Protein AF-A0A2V6DNL3-F1 (afdb_monomer_lite)

Radius of gyration: 27.29 Å; chains: 1; bounding box: 36×62×80 Å

Structure (mmCIF, N/CA/C/O backbone):
data_AF-A0A2V6DNL3-F1
#
_entry.id   AF-A0A2V6DNL3-F1
#
loop_
_atom_site.group_PDB
_atom_site.id
_atom_site.type_symbol
_atom_site.label_atom_id
_atom_site.label_alt_id
_atom_site.label_comp_id
_atom_site.label_asym_id
_atom_site.label_entity_id
_atom_site.label_seq_id
_atom_site.pdbx_PDB_ins_code
_atom_site.Cartn_x
_atom_site.Cartn_y
_atom_site.Cartn_z
_atom_site.occupancy
_atom_site.B_iso_or_equiv
_atom_site.auth_seq_id
_atom_site.auth_comp_id
_atom_site.auth_asym_id
_atom_site.auth_atom_id
_atom_site.pdbx_PDB_model_num
ATOM 1 N N . MET A 1 1 ? -21.309 50.371 68.462 1.00 42.44 1 MET A N 1
ATOM 2 C CA . MET A 1 1 ? -20.226 49.783 67.641 1.00 42.44 1 MET A CA 1
ATOM 3 C C . MET A 1 1 ? -20.548 48.325 67.343 1.00 42.44 1 MET A C 1
ATOM 5 O O . MET A 1 1 ? -20.445 47.499 68.237 1.00 42.44 1 MET A O 1
ATOM 9 N N . LYS A 1 2 ? -21.004 48.011 66.128 1.00 37.53 2 LYS A N 1
ATOM 10 C CA . LYS A 1 2 ? -21.106 46.634 65.614 1.00 37.53 2 LYS A CA 1
ATOM 11 C C . LYS A 1 2 ? -20.697 46.680 64.144 1.00 37.53 2 LYS A C 1
ATOM 13 O O . LYS A 1 2 ? -21.517 46.984 63.284 1.00 37.53 2 LYS A O 1
ATOM 18 N N . THR A 1 3 ? -19.412 46.482 63.882 1.00 42.31 3 THR A N 1
ATOM 19 C CA . THR A 1 3 ? -18.854 46.473 62.527 1.00 42.31 3 THR A CA 1
ATOM 20 C C . THR A 1 3 ? -19.166 45.119 61.896 1.00 42.31 3 THR A C 1
ATOM 22 O O . THR A 1 3 ? -18.741 44.088 62.408 1.00 42.31 3 THR A O 1
ATOM 25 N N . LYS A 1 4 ? -19.959 45.110 60.821 1.00 50.66 4 LYS A N 1
ATOM 26 C CA . LYS A 1 4 ? -20.238 43.914 60.018 1.00 50.66 4 LYS A CA 1
ATOM 27 C C . LYS A 1 4 ? -19.189 43.831 58.910 1.00 50.66 4 LYS A C 1
ATOM 29 O O . LYS A 1 4 ? -19.156 44.707 58.053 1.00 50.66 4 LYS A O 1
ATOM 34 N N . PH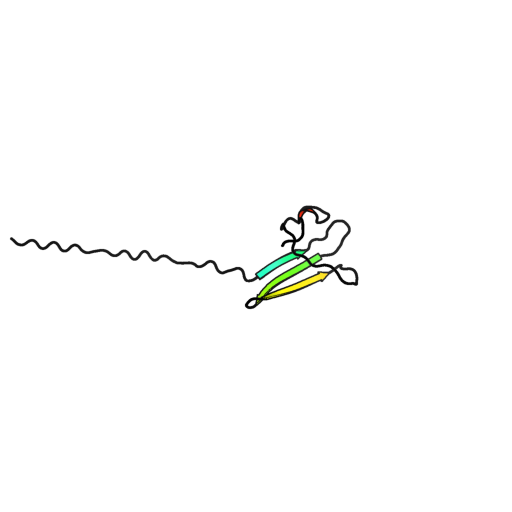E A 1 5 ? -18.352 42.798 58.928 1.00 46.22 5 PHE A N 1
ATOM 35 C CA . PHE A 1 5 ? -17.492 42.450 57.798 1.00 46.22 5 PHE A CA 1
ATOM 36 C C . PHE A 1 5 ? -18.256 41.474 56.897 1.00 46.22 5 PHE A C 1
ATOM 38 O O . PHE A 1 5 ? -18.519 40.341 57.292 1.00 46.22 5 PHE A O 1
ATOM 45 N N . PHE A 1 6 ? -18.641 41.926 55.705 1.00 51.09 6 PHE A N 1
ATOM 46 C CA . PHE A 1 6 ? -19.074 41.048 54.620 1.00 51.09 6 PHE A CA 1
ATOM 47 C C . PHE A 1 6 ? -17.843 40.701 53.785 1.00 51.09 6 PHE A C 1
ATOM 49 O O . PHE A 1 6 ? -17.279 41.567 53.120 1.00 51.09 6 PHE A O 1
ATOM 56 N N . LEU A 1 7 ? -17.416 39.441 53.844 1.00 54.97 7 LEU A N 1
ATOM 57 C CA . LEU A 1 7 ? -16.379 38.905 52.972 1.00 54.97 7 LEU A CA 1
ATOM 58 C C . LEU A 1 7 ? -17.071 38.360 51.714 1.00 54.97 7 LEU A C 1
ATOM 60 O O . LEU A 1 7 ? -17.689 37.298 51.744 1.00 54.97 7 LEU A O 1
ATOM 64 N N . GLY A 1 8 ? -17.045 39.139 50.632 1.00 48.28 8 GLY A N 1
ATOM 65 C CA . GLY A 1 8 ? -17.541 38.717 49.325 1.00 48.28 8 GLY A CA 1
ATOM 66 C C . GLY A 1 8 ? -16.577 37.712 48.701 1.00 48.28 8 GLY A C 1
ATOM 67 O O . GLY A 1 8 ? -15.451 38.067 48.361 1.00 48.28 8 GLY A O 1
ATOM 68 N N . ALA A 1 9 ? -17.008 36.460 48.559 1.00 58.25 9 ALA A N 1
ATOM 69 C CA . ALA A 1 9 ? -16.277 35.453 47.804 1.00 58.25 9 ALA A CA 1
ATOM 70 C C . ALA A 1 9 ? -16.469 35.720 46.303 1.00 58.25 9 ALA A C 1
ATOM 72 O O . ALA A 1 9 ? -17.531 35.462 45.740 1.00 58.25 9 ALA A O 1
ATOM 73 N N . LEU A 1 10 ? -15.441 36.274 45.661 1.00 54.41 10 LEU A N 1
ATOM 74 C CA . LEU A 1 10 ? -15.375 36.428 44.213 1.00 54.41 10 LEU A CA 1
ATOM 75 C C . LEU A 1 10 ? -15.009 35.068 43.599 1.00 54.41 10 LEU A C 1
ATOM 77 O O . LEU A 1 10 ? -13.836 34.723 43.474 1.00 54.41 10 LEU A O 1
ATOM 81 N N . THR A 1 11 ? -16.014 34.267 43.250 1.00 61.28 11 THR A N 1
ATOM 82 C CA . THR A 1 11 ? -15.826 33.042 42.463 1.00 61.28 11 THR A CA 1
ATOM 83 C C . THR A 1 11 ? -15.464 33.419 41.030 1.00 61.28 11 THR A C 1
ATOM 85 O O . THR A 1 11 ? -16.330 33.721 40.211 1.00 61.28 11 THR A O 1
ATOM 88 N N . PHE A 1 12 ? -14.167 33.422 40.736 1.00 55.31 12 PHE A N 1
ATOM 89 C CA . PHE A 1 12 ? -13.641 33.501 39.380 1.00 55.31 12 PHE A CA 1
ATOM 90 C C . PHE A 1 12 ? -13.885 32.146 38.698 1.00 55.31 12 PHE A C 1
ATOM 92 O O . PHE A 1 12 ? -13.163 31.180 38.943 1.00 55.31 12 PHE A O 1
ATOM 99 N N . PHE A 1 13 ? -14.944 32.045 37.888 1.00 60.41 13 PHE A N 1
ATOM 100 C CA . PHE A 1 13 ? -15.147 30.901 36.999 1.00 60.41 13 PHE A CA 1
ATOM 101 C C . PHE A 1 13 ? -14.072 30.952 35.912 1.00 60.41 13 PHE A C 1
ATOM 103 O O . PHE A 1 13 ? -14.218 31.626 34.893 1.00 60.41 13 PHE A O 1
ATOM 110 N N . LEU A 1 14 ? -12.962 30.256 36.156 1.00 61.16 14 LEU A N 1
ATOM 111 C CA . LEU A 1 14 ? -11.960 29.970 35.144 1.00 61.16 14 LEU A CA 1
ATOM 112 C C . 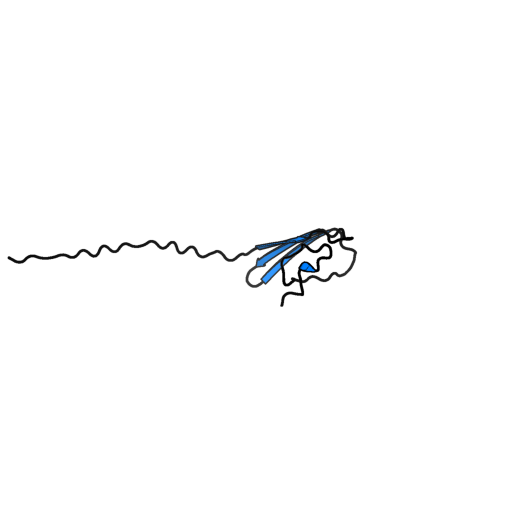LEU A 1 14 ? -12.621 29.033 34.122 1.00 61.16 14 LEU A C 1
ATOM 114 O O . LEU A 1 14 ? -12.764 27.836 34.361 1.00 61.16 14 LEU A O 1
ATOM 118 N N . GLY A 1 15 ? -13.111 29.605 33.021 1.00 64.12 15 GLY A N 1
ATOM 119 C CA . GLY A 1 15 ? -13.662 28.870 31.888 1.00 64.12 15 GLY A CA 1
ATOM 120 C C . GLY A 1 15 ? -12.572 28.028 31.236 1.00 64.12 15 GLY A C 1
ATOM 121 O O . GLY A 1 15 ? -11.898 28.480 30.314 1.00 64.12 15 GLY A O 1
ATOM 122 N N . ILE A 1 16 ? -12.380 26.811 31.740 1.00 66.00 16 ILE A N 1
ATOM 123 C CA . ILE A 1 16 ? -11.532 25.803 31.114 1.00 66.00 16 ILE A CA 1
ATOM 124 C C . ILE A 1 16 ? -12.273 25.351 29.857 1.00 66.00 16 ILE A C 1
ATOM 126 O O . ILE A 1 16 ? -13.250 24.608 29.922 1.00 66.00 16 ILE A O 1
ATOM 130 N N . CYS A 1 17 ? -11.825 25.836 28.701 1.00 65.50 17 CYS A N 1
ATOM 131 C CA . CYS A 1 17 ? -12.204 25.266 27.419 1.00 65.50 17 CYS A CA 1
ATOM 132 C C . CYS A 1 17 ? -11.586 23.861 27.347 1.00 65.50 17 CYS A C 1
ATOM 134 O O . CYS A 1 17 ? -10.422 23.698 26.981 1.00 65.50 17 CYS A O 1
ATOM 136 N N . LEU A 1 18 ? -12.342 22.850 27.781 1.00 64.25 18 LEU A N 1
ATOM 137 C CA . LEU A 1 18 ? -12.011 21.440 27.596 1.00 64.25 18 LEU A CA 1
ATOM 138 C C . LEU A 1 18 ? -12.173 21.112 26.108 1.00 64.25 18 LEU A C 1
ATOM 140 O O . LEU A 1 18 ? -13.203 20.615 25.665 1.00 64.25 18 LEU A O 1
ATOM 144 N N . THR A 1 19 ? -11.164 21.447 25.314 1.00 66.75 19 THR A N 1
ATOM 145 C CA . THR A 1 19 ? -11.049 20.965 23.939 1.00 66.75 19 THR A CA 1
ATOM 146 C C . THR A 1 19 ? -10.653 19.492 23.993 1.00 66.75 19 THR A C 1
ATOM 148 O O . THR A 1 19 ? -9.486 19.169 24.208 1.00 66.75 19 THR A O 1
ATOM 151 N N . SER A 1 20 ? -11.612 18.581 23.813 1.00 71.38 20 SER A N 1
ATOM 152 C CA . SER A 1 20 ? -11.287 17.185 23.520 1.00 71.38 20 SER A CA 1
ATOM 153 C C . SER A 1 20 ? -10.609 17.123 22.152 1.00 71.38 20 SER A C 1
ATOM 155 O O . SER A 1 20 ? -11.194 17.573 21.164 1.00 71.38 20 SER A O 1
ATOM 157 N N . ALA A 1 21 ? -9.398 16.569 22.075 1.00 75.25 21 ALA A N 1
ATOM 158 C CA . ALA A 1 21 ? -8.796 16.235 20.792 1.00 75.25 21 ALA A CA 1
ATOM 159 C C . ALA A 1 21 ? -9.723 15.244 20.073 1.00 75.25 21 ALA A C 1
ATOM 161 O O . ALA A 1 21 ? -10.078 14.205 20.626 1.00 75.25 21 ALA A O 1
ATOM 162 N N . GLN A 1 22 ? -10.184 15.599 18.876 1.00 78.06 22 GLN A N 1
ATOM 163 C CA . GLN A 1 22 ? -10.987 14.692 18.071 1.00 78.06 22 GLN A CA 1
ATOM 164 C C . GLN A 1 22 ? -10.091 13.554 17.579 1.00 78.06 22 GLN A C 1
ATOM 166 O O . GLN A 1 22 ? -9.092 13.805 16.906 1.00 78.06 22 GLN A O 1
ATOM 171 N N . GLU A 1 23 ? -10.465 12.317 17.903 1.00 85.94 23 GLU A N 1
ATOM 172 C CA . GLU A 1 23 ? -9.755 11.126 17.440 1.00 85.94 23 GLU A CA 1
ATOM 173 C C . GLU A 1 23 ? -9.642 11.117 15.906 1.00 85.94 23 GLU A C 1
ATOM 175 O O . GLU A 1 23 ? -10.629 11.408 15.212 1.00 85.94 23 GLU A O 1
ATOM 180 N N . PRO A 1 24 ? -8.470 10.769 15.347 1.00 92.06 24 PRO A N 1
ATOM 181 C CA . PRO A 1 24 ? -8.301 10.694 13.907 1.00 92.06 24 PRO A CA 1
ATOM 182 C C . PRO A 1 24 ? -9.225 9.616 13.330 1.00 92.06 24 PRO A C 1
ATOM 184 O O . PRO A 1 24 ? -9.214 8.456 13.735 1.00 92.06 24 PRO A O 1
ATOM 187 N N . THR A 1 25 ? -10.038 10.005 12.349 1.00 96.50 25 THR A N 1
ATOM 188 C CA . THR A 1 25 ? -10.995 9.108 11.675 1.00 96.50 25 THR A CA 1
ATOM 189 C C . THR A 1 25 ? -10.549 8.705 10.274 1.00 96.50 25 THR A C 1
ATOM 191 O O . THR A 1 25 ? -11.201 7.877 9.636 1.00 96.50 25 THR A O 1
ATOM 194 N N . LYS A 1 26 ? -9.444 9.272 9.777 1.00 97.69 26 LYS A N 1
ATOM 195 C CA . LYS A 1 26 ? -8.933 9.036 8.429 1.00 97.69 26 LYS A CA 1
ATOM 196 C C . LYS A 1 26 ? -7.408 9.061 8.405 1.00 97.69 26 LYS A C 1
ATOM 198 O O . LYS A 1 26 ? -6.803 9.945 9.005 1.00 97.69 26 LYS A O 1
ATOM 203 N N . ALA A 1 27 ? -6.815 8.139 7.654 1.00 97.44 27 ALA A N 1
ATOM 204 C CA . ALA A 1 27 ? -5.392 8.120 7.333 1.00 97.44 27 ALA A CA 1
ATOM 205 C C . ALA A 1 27 ? -5.189 7.797 5.847 1.00 97.44 27 ALA A C 1
ATOM 207 O O . ALA A 1 27 ? -6.030 7.143 5.225 1.00 97.44 27 ALA A O 1
ATOM 208 N N . ILE A 1 28 ? -4.086 8.274 5.272 1.00 97.94 28 ILE A N 1
ATOM 209 C CA . ILE A 1 28 ? -3.718 8.019 3.876 1.00 97.94 28 ILE A CA 1
ATOM 210 C C . ILE A 1 28 ? -2.255 7.582 3.846 1.00 97.94 28 ILE A C 1
ATOM 212 O O . ILE A 1 28 ? -1.391 8.305 4.337 1.00 97.94 28 ILE A O 1
ATOM 216 N N . ALA A 1 29 ? -1.990 6.421 3.251 1.00 97.62 29 ALA A N 1
ATOM 217 C CA . ALA A 1 29 ? -0.647 5.968 2.915 1.00 97.62 29 ALA A CA 1
ATOM 218 C C . ALA A 1 29 ? -0.405 6.199 1.421 1.00 97.62 29 ALA A C 1
ATOM 220 O O . ALA A 1 29 ? -1.172 5.712 0.588 1.00 97.62 29 ALA A O 1
ATOM 221 N N . VAL A 1 30 ? 0.641 6.948 1.077 1.00 97.00 30 VAL A N 1
ATOM 222 C CA . VAL A 1 30 ? 1.053 7.166 -0.316 1.00 97.00 30 VAL A CA 1
ATOM 223 C C . VAL A 1 30 ? 2.135 6.153 -0.664 1.00 97.00 30 VAL A C 1
ATOM 225 O O . VAL A 1 30 ? 3.145 6.058 0.032 1.00 97.00 30 VAL A O 1
ATOM 228 N N . LEU A 1 31 ? 1.911 5.385 -1.729 1.00 96.50 31 LEU A N 1
ATOM 229 C CA . LEU A 1 31 ? 2.849 4.382 -2.213 1.00 96.50 31 LEU A CA 1
ATOM 230 C C . LEU A 1 31 ? 3.748 5.020 -3.266 1.00 96.50 31 LEU A C 1
ATOM 232 O O . LEU A 1 31 ? 3.281 5.426 -4.334 1.00 96.50 31 LEU A O 1
ATOM 236 N N . HIS A 1 32 ? 5.041 5.058 -2.961 1.00 95.31 32 HIS A N 1
ATOM 237 C CA . HIS A 1 32 ? 6.082 5.420 -3.910 1.00 95.31 32 HIS A CA 1
ATOM 238 C C . HIS A 1 32 ? 6.750 4.152 -4.458 1.00 95.31 32 HIS A C 1
ATOM 240 O O . HIS A 1 32 ? 6.904 3.184 -3.707 1.00 95.31 32 HIS A O 1
ATOM 246 N N . PRO A 1 33 ? 7.171 4.141 -5.733 1.00 97.06 33 PRO A N 1
ATOM 247 C CA . PRO A 1 33 ? 7.871 2.996 -6.296 1.00 97.06 33 PRO A CA 1
ATOM 248 C C . PRO A 1 33 ? 9.184 2.703 -5.564 1.00 97.06 33 PRO A C 1
ATOM 250 O O . PRO A 1 33 ? 9.982 3.608 -5.317 1.00 97.06 33 PRO A O 1
ATOM 253 N N . THR A 1 34 ? 9.434 1.426 -5.279 1.00 96.81 34 THR A N 1
ATOM 254 C CA . THR A 1 34 ? 10.757 0.933 -4.878 1.00 96.81 34 THR A CA 1
ATOM 255 C C . THR A 1 34 ? 11.647 0.716 -6.104 1.00 96.81 34 THR A C 1
ATOM 257 O O . THR A 1 34 ? 11.176 0.676 -7.246 1.00 96.81 34 THR A O 1
ATOM 260 N N . ALA A 1 35 ? 12.953 0.566 -5.8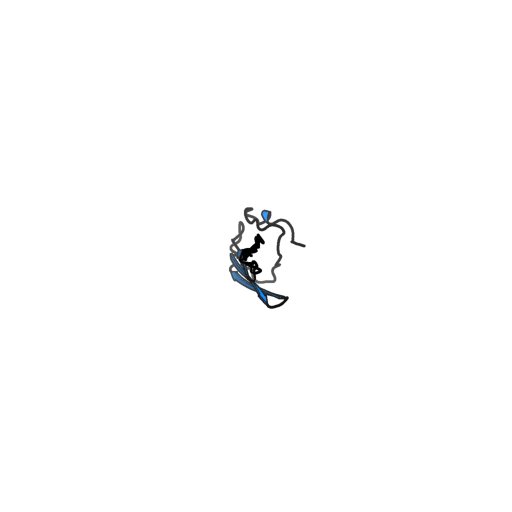87 1.00 97.50 35 ALA A N 1
ATOM 261 C CA . ALA A 1 35 ? 13.936 0.338 -6.937 1.00 97.50 35 ALA A CA 1
ATOM 262 C C . ALA A 1 35 ? 13.535 -0.843 -7.838 1.00 97.50 35 ALA A C 1
ATOM 264 O O . ALA A 1 35 ? 13.285 -1.951 -7.369 1.00 97.50 35 ALA A O 1
ATOM 265 N N . GLY A 1 36 ? 13.475 -0.593 -9.148 1.00 97.06 36 GLY A N 1
ATOM 266 C CA . GLY A 1 36 ? 13.099 -1.596 -10.151 1.00 97.06 36 GLY A CA 1
ATOM 267 C C . GLY A 1 36 ? 11.594 -1.842 -10.300 1.00 97.06 36 GLY A C 1
ATOM 268 O O . GLY A 1 36 ? 11.204 -2.607 -11.179 1.00 97.06 36 GLY A O 1
ATOM 269 N N . ASN A 1 37 ? 10.749 -1.180 -9.506 1.00 96.62 37 ASN A N 1
ATOM 270 C CA . ASN A 1 37 ? 9.296 -1.283 -9.592 1.00 96.62 37 ASN A CA 1
ATOM 271 C C . ASN A 1 37 ? 8.674 0.025 -10.091 1.00 96.62 37 ASN A C 1
ATOM 273 O O . ASN A 1 37 ? 9.273 1.095 -10.025 1.00 96.62 37 ASN A O 1
ATOM 277 N N . THR A 1 38 ? 7.443 -0.065 -10.594 1.00 97.62 38 THR A N 1
ATOM 278 C CA . THR A 1 38 ? 6.646 1.098 -11.031 1.00 97.62 38 THR A CA 1
ATOM 279 C C . THR A 1 38 ? 5.330 1.225 -10.267 1.00 97.62 38 THR A C 1
ATOM 281 O O . THR A 1 38 ? 4.499 2.067 -10.599 1.00 97.62 38 THR A O 1
ATOM 284 N N . VAL A 1 39 ? 5.137 0.393 -9.237 1.00 98.06 39 VAL A N 1
ATOM 285 C CA . VAL A 1 39 ? 3.921 0.385 -8.424 1.00 98.06 39 VAL A CA 1
ATOM 286 C C . VAL A 1 39 ? 3.817 1.694 -7.655 1.00 98.06 39 VAL A C 1
ATOM 288 O O . VAL A 1 39 ? 4.723 2.057 -6.908 1.00 98.06 39 VAL A O 1
ATOM 291 N N . ALA A 1 40 ? 2.700 2.385 -7.831 1.00 98.06 40 ALA A N 1
ATOM 292 C CA . ALA A 1 40 ? 2.412 3.646 -7.169 1.00 98.06 40 ALA A CA 1
ATOM 293 C C . ALA A 1 40 ? 0.912 3.775 -6.916 1.00 98.06 40 ALA A C 1
ATOM 295 O O . ALA A 1 40 ? 0.090 3.145 -7.596 1.00 98.06 40 ALA A O 1
ATOM 296 N N . GLY A 1 41 ? 0.548 4.617 -5.955 1.00 98.19 41 GLY A N 1
ATOM 297 C CA . GLY A 1 41 ? -0.850 4.859 -5.637 1.00 98.19 41 GLY A CA 1
ATOM 298 C C . GLY A 1 41 ? -1.054 5.382 -4.231 1.00 98.19 41 GLY A C 1
ATOM 299 O O . GLY A 1 41 ? -0.154 5.948 -3.611 1.00 98.19 41 GLY A O 1
ATOM 300 N N . SER A 1 42 ? -2.254 5.166 -3.713 1.00 98.50 42 SER A N 1
ATOM 301 C CA . SER A 1 42 ? -2.570 5.498 -2.330 1.00 98.50 42 SER A CA 1
ATOM 302 C C . SER A 1 42 ? -3.541 4.501 -1.722 1.00 98.50 42 SER A C 1
ATOM 304 O O . SER A 1 42 ? -4.346 3.882 -2.420 1.00 98.50 42 SER A O 1
ATOM 306 N N . VAL A 1 43 ? -3.470 4.373 -0.403 1.00 98.62 43 VAL A N 1
ATOM 307 C CA . VAL A 1 43 ? -4.408 3.590 0.393 1.00 98.62 43 VAL A CA 1
ATOM 308 C C . VAL A 1 43 ? -5.038 4.511 1.421 1.00 98.62 43 VAL A C 1
ATOM 310 O O . VAL A 1 43 ? -4.346 5.123 2.234 1.00 98.62 43 VAL A O 1
ATOM 313 N N . THR A 1 44 ? -6.359 4.629 1.368 1.00 98.69 44 THR A N 1
ATOM 314 C CA . THR A 1 44 ? -7.148 5.414 2.314 1.00 98.69 44 THR A CA 1
ATOM 315 C C . THR A 1 44 ? -7.780 4.493 3.346 1.00 98.69 44 THR A C 1
ATOM 317 O O . THR A 1 44 ? -8.517 3.569 3.001 1.00 98.69 44 THR A O 1
ATOM 320 N N . PHE A 1 45 ? -7.546 4.807 4.616 1.00 98.50 45 PHE A N 1
ATOM 321 C CA . PHE A 1 45 ? -8.164 4.176 5.776 1.00 98.50 45 PHE A CA 1
ATOM 322 C C . PHE A 1 45 ?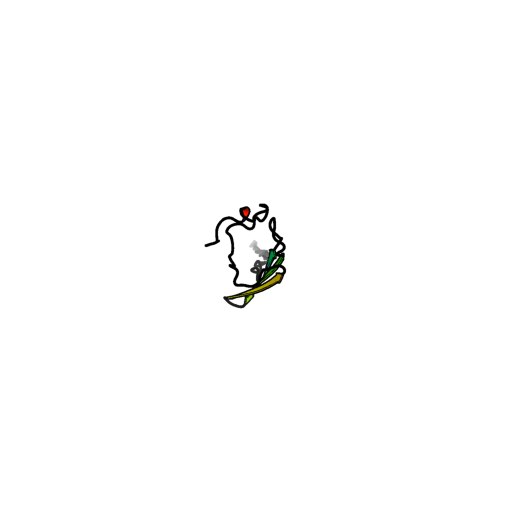 -9.201 5.137 6.346 1.00 98.50 45 PHE A C 1
ATOM 324 O O . PHE A 1 45 ? -8.897 6.306 6.588 1.00 98.50 45 PHE A O 1
ATOM 331 N N . THR A 1 46 ? -10.435 4.681 6.532 1.00 98.50 46 THR A N 1
ATOM 332 C CA . THR A 1 46 ? -11.513 5.485 7.124 1.00 98.50 46 THR A CA 1
ATOM 333 C C . THR A 1 46 ? -12.205 4.689 8.217 1.00 98.50 46 THR A C 1
ATOM 335 O O . THR A 1 46 ? -12.675 3.579 7.967 1.00 98.50 46 THR A O 1
ATOM 338 N N . LYS A 1 47 ? -12.292 5.261 9.419 1.00 97.69 47 LYS A N 1
ATOM 339 C CA . LYS A 1 47 ? -13.040 4.672 10.528 1.00 97.69 47 LYS A CA 1
ATOM 340 C C . LYS A 1 47 ? -14.536 4.680 10.209 1.00 97.69 47 LYS A C 1
ATOM 342 O O . LYS A 1 47 ? -15.091 5.716 9.843 1.00 97.69 47 LYS A O 1
ATOM 347 N N . SER A 1 48 ? -15.183 3.530 10.353 1.00 95.50 48 SER A N 1
ATOM 348 C CA . SER A 1 48 ? -16.620 3.340 10.157 1.00 95.50 48 SER A CA 1
ATOM 349 C C . SER A 1 48 ? -17.160 2.525 11.330 1.00 95.50 48 SER A C 1
ATOM 351 O O . SER A 1 48 ? -17.074 1.303 11.348 1.00 95.50 48 SER A O 1
ATOM 353 N N . GLY A 1 49 ? -17.643 3.220 12.365 1.00 93.25 49 GLY A N 1
ATOM 354 C CA . GLY A 1 49 ? -17.958 2.584 13.646 1.00 93.25 49 GLY A CA 1
ATOM 355 C C . GLY A 1 49 ? -16.703 1.988 14.287 1.00 93.25 49 GLY A C 1
ATOM 356 O O . GLY A 1 49 ? -15.722 2.707 14.500 1.00 93.25 49 GLY A O 1
ATOM 357 N N . ASP A 1 50 ? -16.745 0.683 14.547 1.00 95.12 50 ASP A N 1
ATOM 358 C CA . ASP A 1 50 ? -15.641 -0.093 15.125 1.00 95.12 50 ASP A CA 1
ATOM 359 C C . ASP A 1 50 ? -14.738 -0.746 14.063 1.00 95.12 50 ASP A C 1
ATOM 361 O O . ASP A 1 50 ? -13.762 -1.415 14.395 1.00 95.12 50 ASP A O 1
ATOM 365 N N . GLU A 1 51 ? -15.030 -0.532 12.778 1.00 97.12 51 GLU A N 1
ATOM 366 C CA . GLU A 1 51 ? -14.268 -1.081 11.657 1.00 97.12 51 GLU A CA 1
ATOM 367 C C . GLU A 1 51 ? -13.445 -0.001 10.941 1.00 97.12 51 GLU A C 1
ATOM 369 O O . GLU A 1 51 ? -13.713 1.204 11.031 1.00 97.12 51 GLU A O 1
ATOM 374 N N . ILE A 1 52 ? -1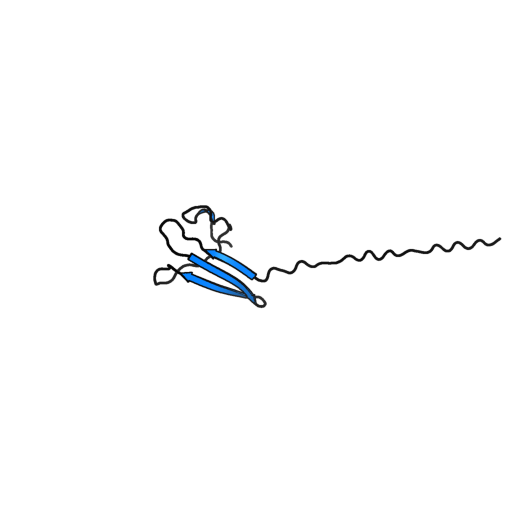2.452 -0.440 10.164 1.00 97.50 52 ILE A N 1
ATOM 375 C CA . ILE A 1 52 ? -11.696 0.414 9.246 1.00 97.50 52 ILE A CA 1
ATOM 376 C C . ILE A 1 52 ? -12.002 -0.009 7.811 1.00 97.50 52 ILE A C 1
ATOM 378 O O . ILE A 1 52 ? -11.654 -1.107 7.379 1.00 97.50 52 ILE A O 1
ATOM 382 N N . LYS A 1 53 ? -12.601 0.898 7.037 1.00 98.19 53 LYS A N 1
ATOM 383 C CA . LYS A 1 53 ? -12.716 0.744 5.588 1.00 98.19 53 LYS A CA 1
ATOM 384 C C . LYS A 1 53 ? -11.376 1.081 4.942 1.00 98.19 53 LYS A C 1
ATOM 386 O O . LYS A 1 53 ? -10.864 2.186 5.129 1.00 98.19 53 LYS A O 1
ATOM 391 N N . VAL A 1 54 ? -10.860 0.155 4.140 1.00 98.31 54 VAL A N 1
ATOM 392 C CA . VAL A 1 54 ? -9.616 0.311 3.377 1.00 98.31 54 VAL A CA 1
ATOM 393 C C . VAL A 1 54 ? -9.950 0.384 1.891 1.00 98.31 54 VAL A C 1
ATOM 395 O O . VAL A 1 54 ? -10.618 -0.502 1.360 1.00 98.31 54 VAL A O 1
ATOM 398 N N . VAL A 1 55 ? -9.511 1.447 1.220 1.00 98.44 55 VAL A N 1
ATOM 399 C CA . VAL A 1 55 ? -9.653 1.619 -0.234 1.00 98.44 55 VAL A CA 1
ATOM 400 C C . VAL A 1 55 ? -8.276 1.879 -0.821 1.00 98.44 55 VAL A C 1
ATOM 402 O O . VAL A 1 55 ? -7.595 2.805 -0.384 1.00 98.44 55 VAL A O 1
ATOM 405 N N . ALA A 1 56 ? -7.871 1.057 -1.784 1.00 98.12 56 ALA A N 1
ATOM 406 C CA . ALA A 1 56 ? -6.575 1.139 -2.438 1.00 98.12 56 ALA A CA 1
ATOM 407 C C . ALA A 1 56 ? -6.753 1.499 -3.916 1.00 98.12 56 ALA A C 1
ATOM 409 O O . ALA A 1 56 ? -7.328 0.722 -4.677 1.00 98.12 56 ALA A O 1
ATOM 410 N N . ASP A 1 57 ? -6.214 2.649 -4.309 1.00 98.38 57 ASP A N 1
ATOM 411 C CA . ASP A 1 57 ? -6.112 3.088 -5.698 1.00 98.38 57 ASP A CA 1
ATOM 412 C C . ASP A 1 57 ? -4.648 2.928 -6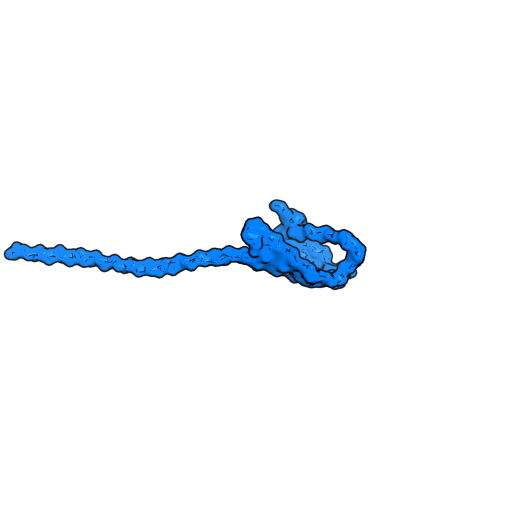.120 1.00 98.38 57 ASP A C 1
ATOM 414 O O . ASP A 1 57 ? -3.811 3.792 -5.846 1.00 98.38 57 ASP A O 1
ATOM 418 N N . ILE A 1 58 ? -4.322 1.771 -6.704 1.00 98.25 58 ILE A N 1
ATOM 419 C CA . ILE A 1 58 ? -2.947 1.350 -7.013 1.00 98.25 58 ILE A CA 1
ATOM 420 C C . ILE A 1 58 ? -2.822 1.009 -8.499 1.00 98.25 58 ILE A C 1
ATOM 422 O O . ILE A 1 58 ? -3.683 0.351 -9.083 1.00 98.25 58 ILE A O 1
ATOM 426 N N . THR A 1 59 ? -1.711 1.427 -9.101 1.00 98.31 59 THR A N 1
ATOM 427 C CA . THR A 1 59 ? -1.346 1.139 -10.494 1.00 98.31 59 THR A CA 1
ATOM 428 C C . THR A 1 59 ? 0.020 0.456 -10.565 1.00 98.31 59 THR A C 1
ATOM 430 O O . THR A 1 59 ? 0.773 0.463 -9.594 1.00 98.31 59 THR A O 1
ATOM 433 N N . GLY A 1 60 ? 0.340 -0.167 -11.704 1.00 97.50 60 GLY A N 1
ATOM 434 C CA . GLY A 1 60 ? 1.653 -0.785 -11.942 1.00 97.50 60 GLY A CA 1
ATOM 435 C C . GLY A 1 60 ? 1.852 -2.178 -11.332 1.00 97.50 60 GLY A C 1
ATOM 436 O O . GLY A 1 60 ? 2.926 -2.755 -11.484 1.00 97.50 60 GLY A O 1
ATOM 437 N N . LEU A 1 61 ? 0.839 -2.745 -10.667 1.00 97.44 61 LEU A N 1
ATOM 438 C CA . LEU A 1 61 ? 0.881 -4.127 -10.182 1.00 97.44 61 LEU A CA 1
ATOM 439 C C . LEU A 1 61 ? 0.828 -5.121 -11.346 1.00 97.44 61 LEU A C 1
ATOM 441 O O . LEU A 1 61 ? 0.070 -4.952 -12.303 1.00 97.44 61 LEU A O 1
ATOM 445 N N . THR A 1 62 ? 1.586 -6.207 -11.229 1.00 96.88 62 THR A N 1
ATOM 446 C CA . THR A 1 62 ? 1.426 -7.369 -12.106 1.00 96.88 62 THR A CA 1
ATOM 447 C C . THR A 1 62 ? 0.096 -8.080 -11.816 1.00 96.88 62 THR A C 1
ATOM 449 O O . THR A 1 62 ? -0.402 -8.020 -10.687 1.00 96.88 62 THR A O 1
ATOM 452 N N . PRO A 1 63 ? -0.510 -8.778 -12.794 1.00 96.94 63 PRO A N 1
ATOM 453 C CA . PRO A 1 63 ? -1.712 -9.565 -12.536 1.00 96.94 63 PRO A CA 1
ATOM 454 C C . PRO A 1 63 ? -1.461 -10.657 -11.488 1.00 96.94 63 PRO A C 1
ATOM 456 O O . PRO A 1 63 ? -0.491 -11.405 -11.590 1.00 96.94 63 PRO A O 1
ATOM 459 N N . GLY A 1 64 ? -2.357 -10.783 -10.507 1.00 97.12 64 GLY A N 1
ATOM 460 C CA . GLY A 1 64 ? -2.278 -11.824 -9.482 1.00 97.12 64 GLY A CA 1
ATOM 461 C C . GLY A 1 64 ? -2.673 -11.340 -8.091 1.00 97.12 64 GLY A C 1
ATOM 462 O O . GLY A 1 64 ? -3.142 -10.217 -7.908 1.00 97.12 64 GLY A O 1
ATOM 463 N N . LYS A 1 65 ? -2.499 -12.224 -7.104 1.00 96.81 65 LYS A N 1
ATOM 464 C CA . LYS A 1 65 ? -2.657 -11.885 -5.686 1.00 96.81 65 LYS A CA 1
ATOM 465 C C . LYS A 1 65 ? -1.367 -11.253 -5.172 1.00 96.81 65 LYS A C 1
ATOM 467 O O . LYS A 1 65 ? -0.290 -11.781 -5.429 1.00 96.81 65 LYS A O 1
ATOM 472 N N . HIS A 1 66 ? -1.508 -10.188 -4.392 1.00 97.00 66 HIS A N 1
ATOM 473 C CA . HIS A 1 66 ? -0.410 -9.489 -3.728 1.00 97.00 66 HIS A CA 1
ATOM 474 C C . HIS A 1 66 ? -0.661 -9.451 -2.223 1.00 97.00 66 HIS A C 1
ATOM 476 O O . HIS A 1 66 ? -1.812 -9.375 -1.792 1.00 97.00 66 HIS A O 1
ATOM 482 N N . GLY A 1 67 ? 0.408 -9.530 -1.432 1.00 95.94 67 GLY A N 1
ATOM 483 C CA . GLY A 1 67 ? 0.327 -9.342 0.015 1.00 95.94 67 GLY A CA 1
ATOM 484 C C . GLY A 1 67 ? 0.066 -7.878 0.368 1.00 95.94 67 GLY A C 1
ATOM 485 O O . GLY A 1 67 ? 0.497 -6.976 -0.347 1.00 95.94 67 GLY A O 1
ATOM 486 N N . PHE A 1 68 ? -0.627 -7.649 1.480 1.00 96.50 68 PHE A N 1
ATOM 487 C CA . PHE A 1 68 ? -0.891 -6.319 2.016 1.00 96.50 68 PHE A CA 1
ATOM 488 C C . PHE A 1 68 ? -0.712 -6.365 3.532 1.00 96.50 68 PHE A C 1
ATOM 490 O O . PHE A 1 68 ? -1.400 -7.129 4.209 1.00 96.50 68 PHE A O 1
ATOM 497 N N . HIS A 1 69 ? 0.224 -5.572 4.050 1.00 96.69 69 HIS A N 1
ATOM 498 C CA . HIS A 1 69 ? 0.603 -5.572 5.461 1.00 96.69 69 HIS A CA 1
ATOM 499 C C . HIS A 1 69 ? 0.834 -4.140 5.941 1.00 96.69 69 HIS A C 1
ATOM 501 O O . HIS A 1 69 ? 1.238 -3.272 5.166 1.00 96.69 69 HIS A O 1
ATOM 507 N N . ILE A 1 70 ? 0.612 -3.913 7.234 1.00 97.31 70 ILE A N 1
ATOM 508 C CA . ILE A 1 70 ? 1.142 -2.744 7.934 1.00 97.31 70 ILE A CA 1
ATOM 509 C C . ILE A 1 70 ? 2.517 -3.136 8.472 1.00 97.31 70 ILE A C 1
ATOM 511 O O . ILE A 1 70 ? 2.674 -4.222 9.029 1.00 97.31 70 ILE A O 1
ATOM 515 N N . HIS A 1 71 ? 3.507 -2.274 8.274 1.00 97.50 71 HIS A N 1
ATOM 516 C CA . HIS A 1 71 ? 4.857 -2.468 8.788 1.00 97.50 71 HIS A CA 1
ATOM 517 C C . HIS A 1 71 ? 5.082 -1.639 10.054 1.00 97.50 71 HIS A C 1
ATOM 519 O O . HIS A 1 71 ? 4.357 -0.678 10.314 1.00 97.50 71 HIS A O 1
ATOM 525 N N . GLU A 1 72 ? 6.060 -2.053 10.853 1.00 97.56 72 GLU A N 1
ATOM 526 C CA . GLU A 1 72 ? 6.355 -1.491 12.175 1.00 97.56 72 GLU A CA 1
ATOM 527 C C . GLU A 1 72 ? 6.696 0.006 12.129 1.00 97.56 72 GLU A C 1
ATOM 529 O O . GLU A 1 72 ? 6.278 0.767 13.004 1.00 97.56 72 GLU A O 1
ATOM 534 N N . PHE A 1 73 ? 7.408 0.444 11.088 1.00 96.31 73 PHE A N 1
ATOM 535 C CA . PHE A 1 73 ? 7.842 1.826 10.928 1.00 96.31 73 PHE A CA 1
ATOM 536 C C . PHE A 1 73 ? 7.220 2.473 9.691 1.00 96.31 73 PHE A C 1
ATOM 538 O O . PHE A 1 73 ? 7.135 1.882 8.617 1.00 96.31 73 PHE A O 1
ATOM 545 N N . GLY A 1 74 ? 6.863 3.752 9.818 1.00 93.94 74 GLY A N 1
ATOM 546 C CA . GLY A 1 74 ? 6.486 4.607 8.687 1.00 93.94 74 GLY A CA 1
ATOM 547 C C . GLY A 1 74 ? 7.679 5.102 7.859 1.00 93.94 74 GLY A C 1
ATOM 548 O O . GLY A 1 74 ? 7.576 6.156 7.234 1.00 93.94 74 GLY A O 1
ATOM 549 N N . ASP A 1 75 ? 8.819 4.407 7.907 1.00 96.12 75 ASP A N 1
ATOM 550 C CA . ASP A 1 75 ? 10.049 4.799 7.220 1.00 96.12 75 ASP A CA 1
ATOM 551 C C . ASP A 1 75 ? 10.162 4.103 5.858 1.00 96.12 75 ASP A C 1
ATOM 553 O O . ASP A 1 75 ? 10.396 2.899 5.759 1.00 96.12 75 ASP A O 1
ATOM 557 N N . CYS A 1 76 ? 10.043 4.886 4.789 1.00 94.38 76 CYS A N 1
ATOM 558 C CA . CYS A 1 76 ? 10.157 4.424 3.404 1.00 94.38 76 CYS A CA 1
ATOM 559 C C . CYS A 1 76 ? 11.457 4.895 2.722 1.00 94.38 76 CYS A C 1
ATOM 561 O O . CYS A 1 76 ? 11.488 5.010 1.496 1.00 94.38 76 CYS A O 1
ATOM 563 N N . ALA A 1 77 ? 12.501 5.242 3.483 1.00 94.75 77 ALA A N 1
ATOM 564 C CA . ALA A 1 77 ? 13.735 5.807 2.936 1.00 94.75 77 ALA A CA 1
ATOM 565 C C . ALA A 1 77 ? 14.603 4.793 2.168 1.00 94.75 77 ALA A C 1
ATOM 567 O O . ALA A 1 77 ? 15.284 5.180 1.212 1.00 94.75 77 ALA A O 1
ATOM 568 N N . SER A 1 78 ? 14.598 3.511 2.556 1.00 97.12 78 SER A N 1
ATOM 569 C CA . SER A 1 78 ? 15.338 2.476 1.824 1.00 97.12 78 SER A CA 1
ATOM 570 C C . SER A 1 78 ? 14.718 2.245 0.451 1.00 97.12 78 SER A C 1
ATOM 572 O O . SER A 1 78 ? 13.516 2.019 0.322 1.00 97.12 78 SER A O 1
ATOM 574 N N . SER A 1 79 ? 15.554 2.221 -0.587 1.00 96.50 79 SER A N 1
ATOM 575 C CA . SER A 1 79 ? 15.098 2.074 -1.973 1.00 96.50 79 SER A CA 1
ATOM 576 C C . SER A 1 79 ? 14.408 0.736 -2.259 1.00 96.50 79 SER A C 1
ATOM 578 O O . SER A 1 79 ? 13.628 0.654 -3.202 1.00 96.50 79 SER A O 1
ATOM 580 N N . ASP A 1 80 ? 14.656 -0.296 -1.457 1.00 96.06 80 ASP A N 1
ATOM 581 C CA . ASP A 1 80 ? 14.012 -1.611 -1.535 1.00 96.06 80 ASP A CA 1
ATOM 582 C C . ASP A 1 80 ? 12.814 -1.773 -0.576 1.00 96.06 80 ASP A C 1
ATOM 584 O O . ASP A 1 80 ? 12.176 -2.823 -0.569 1.00 96.06 80 ASP A O 1
ATOM 588 N N . GLY A 1 81 ? 12.489 -0.747 0.218 1.00 95.75 81 GLY A N 1
ATOM 589 C CA . GLY A 1 81 ? 11.409 -0.766 1.212 1.00 95.75 81 GLY A CA 1
ATOM 590 C C . GLY A 1 81 ? 11.762 -1.416 2.557 1.00 95.75 81 GLY A C 1
ATOM 591 O O . GLY A 1 81 ? 10.912 -1.462 3.443 1.00 95.75 81 GLY A O 1
ATOM 592 N N . SER A 1 82 ? 12.999 -1.887 2.756 1.00 97.06 82 SER A N 1
ATOM 593 C CA . SER A 1 82 ? 13.415 -2.581 3.990 1.00 97.06 82 SER A CA 1
ATOM 594 C C . SER A 1 82 ? 13.375 -1.717 5.259 1.00 97.06 82 SER A C 1
ATOM 596 O O . SER A 1 82 ? 13.221 -2.254 6.356 1.00 97.06 82 SER A O 1
ATOM 598 N N . SER A 1 83 ? 13.466 -0.387 5.129 1.00 97.69 83 SER A N 1
ATOM 599 C CA . SER A 1 83 ? 13.409 0.560 6.254 1.00 97.69 83 SER A CA 1
ATOM 600 C C . SER A 1 83 ? 12.069 0.546 6.992 1.00 97.69 83 SER A C 1
ATOM 602 O O . SER A 1 83 ? 12.015 0.946 8.151 1.00 97.69 83 SER A O 1
ATOM 604 N N . ALA A 1 84 ? 11.005 0.031 6.364 1.00 97.25 84 ALA A N 1
ATOM 605 C CA . ALA A 1 84 ? 9.696 -0.096 6.998 1.00 97.25 84 ALA A CA 1
ATOM 606 C C . ALA A 1 84 ? 9.716 -1.086 8.182 1.00 97.25 84 ALA A C 1
ATOM 608 O O . ALA A 1 84 ? 8.833 -1.055 9.037 1.00 97.25 84 ALA A O 1
ATOM 609 N N . GLY A 1 85 ? 10.735 -1.950 8.266 1.00 97.81 85 GLY A N 1
ATOM 610 C CA . GLY A 1 85 ? 10.871 -2.950 9.321 1.00 97.81 85 GLY A CA 1
ATOM 611 C C . GLY A 1 85 ? 9.992 -4.181 9.094 1.00 97.81 85 GLY A C 1
ATOM 612 O O . GLY A 1 85 ? 9.577 -4.481 7.970 1.00 97.81 85 GLY A O 1
ATOM 613 N N . GLY A 1 86 ? 9.738 -4.930 10.170 1.00 97.88 86 GLY A N 1
ATOM 614 C CA . GLY A 1 86 ? 8.888 -6.121 10.140 1.00 97.88 86 GLY A CA 1
ATOM 615 C C . GLY A 1 86 ? 7.400 -5.794 9.978 1.00 97.88 86 GLY A C 1
ATOM 616 O O . GLY A 1 86 ? 7.006 -4.636 9.861 1.00 97.88 86 GLY A O 1
ATOM 617 N N . HIS A 1 87 ? 6.556 -6.828 9.991 1.00 98.00 87 HIS A N 1
ATOM 618 C CA . HIS A 1 87 ? 5.106 -6.639 10.081 1.00 98.00 87 HIS A CA 1
ATOM 619 C C . HIS A 1 87 ? 4.735 -6.083 11.463 1.00 98.00 87 HIS A C 1
ATOM 621 O O . HIS A 1 87 ? 5.210 -6.596 12.478 1.00 98.00 87 HIS A O 1
ATOM 627 N N . PHE A 1 88 ? 3.859 -5.080 11.498 1.00 97.12 88 PHE A N 1
ATOM 628 C CA . PHE A 1 88 ? 3.274 -4.571 12.736 1.00 97.12 88 PHE A CA 1
ATOM 629 C C . PHE A 1 88 ? 2.367 -5.635 13.375 1.00 97.12 88 PHE A C 1
ATOM 631 O O . PHE A 1 88 ? 1.532 -6.215 12.676 1.00 97.12 88 PHE A O 1
ATOM 638 N N . ASN A 1 89 ? 2.522 -5.867 14.683 1.00 88.69 89 ASN A N 1
ATOM 639 C CA . ASN A 1 89 ? 1.713 -6.790 15.488 1.00 88.69 89 ASN A CA 1
ATOM 640 C C . ASN A 1 89 ? 1.382 -6.187 16.853 1.00 88.69 89 ASN A C 1
ATOM 642 O O . ASN A 1 89 ? 2.325 -5.687 17.505 1.00 88.69 89 ASN A O 1
#

pLDDT: mean 87.16, std 17.62, range [37.53, 98.69]

Foldseek 3Di:
DDDDDDDDDPPDPPPPPPPDDDPDQKDKDWDDAAPPADKTWMWIWGDDPPDTDIDTDIDRDDPDDDDDAQAPDPDQPHSRRCVSDHGDD

Secondary structure (DSSP, 8-state):
-------------------PPPPP-EEEEEEPPPTT---EEEEEEEEETTEEEEEEEEESPPSS------BS-----STTSGGG-SB--

Sequence (89 aa):
MKTKFFLGALTFFLGICLTSAQEPTKAIAVLHPTAGNTVAGSVTFTKSGDEIKVVADITGLTPGKHGFHIHEFGDCASSDGSSAGGHFN